Protein AF-A0A8J5VEJ3-F1 (afdb_monomer)

Sequence (87 aa):
MALANSDGQLNAQVDLYRNAFAVIKGMALKSALDLRIADAIDHHGGAITLAQLAADLTLHPSKIPCLRRLMRTLAISGVFTVRGGAQ

Solvent-accessible surface area (backbone atoms only — not comparable to full-atom values): 5196 Å² total; per-residue (Å²): 141,74,68,67,64,58,56,53,52,50,50,54,50,50,51,52,50,50,52,54,48,51,52,52,50,53,52,42,52,50,50,39,58,77,61,41,48,67,60,58,26,50,76,55,75,68,54,71,53,74,68,56,50,34,56,75,66,70,48,59,78,89,45,49,68,57,50,52,51,43,54,50,53,38,29,77,71,66,76,45,83,80,81,78,80,89,123

Organism: Zizania palustris (NCBI:txid103762)

InterPro domains:
  IPR012967 Caffeic acid 3-O-methyltransferase-like, dimerisation domain [PF08100] (20-83)
  IPR016461 O-methyltransferase-like [PS51683] (17-87)

Secondary structure (DSSP, 8-state):
--SHHHHHHHHHHHHHHHHHHHHHHHHHHHHHHHTTHHHHHHHTTS---HHHHHHHTT--GGGHHHHHHHHHHHHHTTSS-------

pLDDT: mean 88.61, std 14.17, range [36.81, 97.5]

Foldseek 3Di:
DPPVVVVVVVVVVVVVVVVVLVVVLVVLVVVCVVLVLQVQCVVVVNDDDLVSSCVSSVHDPVCSVVSVVSVVSCCVVVNHPDDDDPD

Mean predicted aligned error: 6.51 Å

Radius of gyration: 17.59 Å; Cα contacts (8 Å, |Δi|>4): 40; chains: 1; bounding box: 40×21×54 Å

Structure (mmCIF, N/CA/C/O backbone):
data_AF-A0A8J5VEJ3-F1
#
_entry.id   AF-A0A8J5VEJ3-F1
#
loop_
_atom_site.group_PDB
_atom_site.id
_atom_site.type_symbol
_atom_site.label_atom_id
_atom_site.label_alt_id
_atom_site.label_comp_id
_atom_site.label_asym_id
_atom_site.label_entity_id
_atom_site.label_seq_id
_atom_site.pdbx_PDB_ins_code
_atom_site.Cartn_x
_atom_site.Cartn_y
_atom_site.Cartn_z
_atom_site.occupancy
_atom_site.B_iso_or_equiv
_atom_site.auth_seq_id
_atom_site.auth_comp_id
_atom_site.auth_asym_id
_atom_site.auth_atom_id
_atom_site.pdbx_PDB_model_num
ATOM 1 N N . MET A 1 1 ? 21.204 7.505 -39.701 1.00 47.91 1 MET A N 1
ATOM 2 C CA . MET A 1 1 ? 21.419 6.762 -38.438 1.00 47.91 1 MET A CA 1
ATOM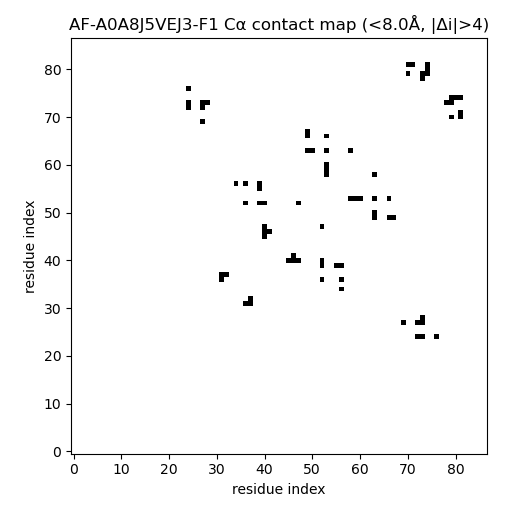 3 C C . MET A 1 1 ? 21.190 7.673 -37.218 1.00 47.91 1 MET A C 1
ATOM 5 O O . MET A 1 1 ? 22.042 7.742 -36.350 1.00 47.91 1 MET A O 1
ATOM 9 N N . ALA A 1 2 ? 20.058 8.394 -37.148 1.00 48.25 2 ALA A N 1
ATOM 10 C CA . ALA A 1 2 ? 19.778 9.364 -36.070 1.00 48.25 2 ALA A CA 1
ATOM 11 C C . ALA A 1 2 ? 18.483 9.077 -35.279 1.00 48.25 2 ALA A C 1
ATOM 13 O O . ALA A 1 2 ? 18.259 9.700 -34.252 1.00 48.25 2 ALA A O 1
ATOM 14 N N . LEU A 1 3 ? 17.660 8.110 -35.709 1.00 53.47 3 LEU A N 1
ATOM 15 C CA . LEU A 1 3 ? 16.428 7.734 -34.997 1.00 53.47 3 LEU A CA 1
ATOM 16 C C . LEU A 1 3 ? 16.672 6.670 -33.907 1.00 53.47 3 LEU A C 1
ATOM 18 O O . LEU A 1 3 ? 16.0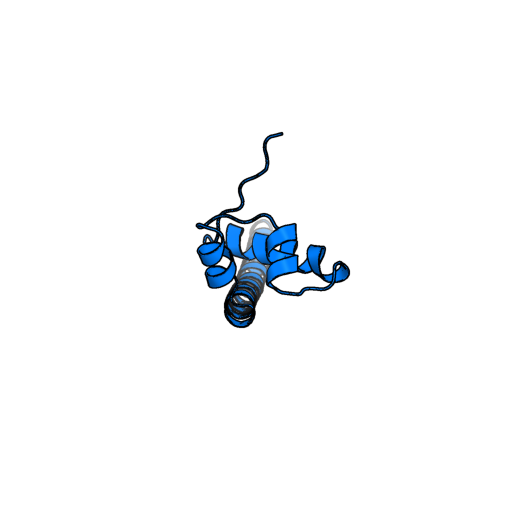09 6.676 -32.883 1.00 53.47 3 LEU A O 1
ATOM 22 N N . ALA A 1 4 ? 17.702 5.828 -34.059 1.00 54.09 4 ALA A N 1
ATOM 23 C CA . ALA A 1 4 ? 17.993 4.737 -33.118 1.00 54.09 4 ALA A CA 1
ATOM 24 C C . ALA A 1 4 ? 18.569 5.194 -31.760 1.00 54.09 4 ALA A C 1
ATOM 26 O O . ALA A 1 4 ? 18.537 4.438 -30.791 1.00 54.09 4 ALA A O 1
ATOM 27 N N . ASN A 1 5 ? 19.107 6.416 -31.671 1.00 57.00 5 ASN A N 1
ATOM 28 C CA . ASN A 1 5 ? 19.732 6.909 -30.441 1.00 57.00 5 ASN A CA 1
ATOM 29 C C . ASN A 1 5 ? 18.694 7.366 -29.399 1.00 57.00 5 ASN A C 1
ATOM 31 O O . ASN A 1 5 ? 18.919 7.205 -28.204 1.00 57.00 5 ASN A O 1
ATOM 35 N N . SER A 1 6 ? 17.544 7.889 -29.835 1.00 62.59 6 SER A N 1
ATOM 36 C CA . SER A 1 6 ? 16.474 8.338 -28.934 1.00 62.59 6 SER A CA 1
ATOM 37 C C . SER A 1 6 ? 15.682 7.164 -28.351 1.00 62.59 6 SER A C 1
ATOM 39 O O . SER A 1 6 ? 15.436 7.140 -27.147 1.00 62.59 6 SER A O 1
ATOM 41 N N . ASP A 1 7 ? 15.365 6.152 -29.166 1.00 68.00 7 ASP A N 1
ATOM 42 C CA . ASP A 1 7 ? 14.603 4.973 -28.729 1.00 68.00 7 ASP A CA 1
ATOM 43 C C . ASP A 1 7 ? 15.409 4.078 -27.774 1.00 68.00 7 ASP A C 1
ATOM 45 O O . ASP A 1 7 ? 14.879 3.570 -26.786 1.00 68.00 7 ASP A O 1
ATOM 49 N N . GLY A 1 8 ? 16.716 3.921 -28.020 1.00 72.12 8 GLY A N 1
ATOM 50 C CA . GLY A 1 8 ? 17.612 3.180 -27.127 1.00 72.12 8 GLY A CA 1
ATOM 51 C C . GLY A 1 8 ? 17.769 3.846 -25.755 1.00 72.12 8 GLY A C 1
ATOM 52 O O . GLY A 1 8 ? 17.720 3.168 -24.729 1.00 72.12 8 GLY A O 1
ATOM 53 N N . GLN A 1 9 ? 17.892 5.178 -25.722 1.00 76.00 9 GLN A N 1
ATOM 54 C CA . GLN A 1 9 ? 17.939 5.945 -24.472 1.00 76.00 9 GLN A CA 1
ATOM 55 C C . GLN A 1 9 ? 16.602 5.896 -23.720 1.00 76.00 9 GLN A C 1
ATOM 57 O O . GLN A 1 9 ? 16.598 5.728 -22.499 1.00 76.00 9 GLN A O 1
ATOM 62 N N . LEU A 1 10 ? 15.473 5.980 -24.434 1.00 83.81 10 LEU A N 1
ATOM 63 C CA . LEU A 1 10 ? 14.139 5.865 -23.843 1.00 83.81 10 LEU A CA 1
ATOM 64 C C . LEU A 1 10 ? 13.913 4.478 -23.226 1.00 83.81 10 LEU A C 1
ATOM 66 O O . LEU A 1 10 ? 13.465 4.382 -22.085 1.00 83.81 10 LEU A O 1
ATOM 70 N N . ASN A 1 11 ? 14.279 3.406 -23.933 1.00 86.56 11 ASN A N 1
ATOM 71 C CA . ASN A 1 11 ? 14.151 2.040 -23.423 1.00 86.56 11 ASN A CA 1
ATOM 72 C C . ASN A 1 11 ? 15.025 1.802 -22.186 1.00 86.56 11 ASN A C 1
ATOM 74 O O . ASN A 1 11 ? 14.541 1.260 -21.194 1.00 86.56 11 ASN A O 1
ATOM 78 N N . ALA A 1 12 ? 16.273 2.283 -22.190 1.00 90.94 12 ALA A N 1
ATOM 79 C CA . ALA A 1 12 ? 17.151 2.182 -21.026 1.00 90.94 12 ALA A CA 1
ATOM 80 C C . ALA A 1 12 ? 16.576 2.911 -19.797 1.00 90.94 12 ALA A C 1
ATOM 82 O O . ALA A 1 12 ? 16.644 2.396 -18.679 1.00 90.94 12 ALA A O 1
ATOM 83 N N . GLN A 1 13 ? 15.966 4.086 -19.989 1.00 91.81 13 GLN A N 1
ATOM 84 C CA . GLN A 1 13 ? 15.279 4.796 -18.908 1.00 91.81 13 GLN A CA 1
ATOM 85 C C . GLN A 1 13 ? 14.063 4.019 -18.403 1.00 91.81 13 GLN A C 1
ATOM 87 O O . GLN A 1 13 ? 13.886 3.876 -17.194 1.00 91.81 13 GLN A O 1
ATOM 92 N N . VAL A 1 14 ? 13.240 3.490 -19.309 1.00 94.12 14 VAL A N 1
ATOM 93 C CA . VAL A 1 14 ? 12.077 2.671 -18.947 1.00 94.12 14 VAL A CA 1
ATOM 94 C C . VAL A 1 14 ? 12.500 1.458 -18.121 1.00 94.12 14 VAL A C 1
ATOM 96 O O . VAL A 1 14 ? 11.880 1.186 -17.093 1.00 94.12 14 VAL A O 1
ATOM 99 N N . ASP A 1 15 ? 13.563 0.758 -18.511 1.00 93.31 15 ASP A N 1
ATOM 100 C CA . ASP A 1 15 ? 14.055 -0.409 -17.777 1.00 93.31 15 ASP A CA 1
ATOM 101 C C . ASP A 1 15 ? 14.633 -0.035 -16.408 1.00 93.31 15 ASP A C 1
ATOM 103 O O . ASP A 1 15 ? 14.350 -0.712 -15.413 1.00 93.31 15 ASP A O 1
ATOM 107 N N . LEU A 1 16 ? 15.343 1.094 -16.311 1.00 93.94 16 LEU A N 1
ATOM 108 C CA . LEU A 1 16 ? 15.795 1.636 -15.030 1.00 93.94 16 LEU A CA 1
ATOM 109 C C . LEU A 1 16 ? 14.610 1.936 -14.099 1.00 93.94 16 LEU A C 1
ATOM 111 O O . LEU A 1 16 ? 14.610 1.515 -12.939 1.00 93.94 16 LEU A O 1
ATOM 115 N N . TYR A 1 17 ? 13.576 2.615 -14.606 1.00 92.44 17 TYR A N 1
ATOM 116 C CA . TYR A 1 17 ? 12.367 2.897 -13.835 1.00 92.44 17 TYR A CA 1
ATOM 117 C C . TYR A 1 17 ? 11.649 1.614 -13.431 1.00 92.44 17 TYR A C 1
ATOM 119 O O . TYR A 1 17 ? 11.280 1.479 -12.268 1.00 92.44 17 TYR A O 1
ATOM 127 N N . ARG A 1 18 ? 11.477 0.648 -14.339 1.00 92.88 18 ARG A N 1
ATOM 128 C CA . ARG A 1 18 ? 10.854 -0.648 -14.027 1.00 92.88 18 ARG A CA 1
ATOM 129 C C . ARG A 1 18 ? 11.568 -1.354 -12.882 1.00 92.88 18 ARG A C 1
ATOM 131 O O . ARG A 1 18 ? 10.895 -1.816 -11.961 1.00 92.88 18 ARG A O 1
ATOM 138 N N . ASN A 1 19 ? 12.898 -1.400 -12.913 1.00 93.44 19 ASN A N 1
ATOM 139 C CA . ASN A 1 19 ? 13.688 -2.022 -11.855 1.00 93.44 19 ASN A CA 1
ATOM 140 C C . ASN A 1 19 ? 13.528 -1.274 -10.518 1.00 93.44 19 ASN A C 1
ATOM 142 O O . ASN A 1 19 ? 13.193 -1.877 -9.498 1.00 93.44 19 ASN A O 1
ATOM 146 N N . ALA A 1 20 ? 13.646 0.058 -10.524 1.00 93.06 20 ALA A N 1
ATOM 147 C CA . ALA A 1 20 ? 13.421 0.872 -9.329 1.00 93.06 20 ALA A CA 1
ATOM 148 C C . ALA A 1 20 ? 12.002 0.681 -8.755 1.00 93.06 20 ALA A C 1
ATOM 150 O O . ALA A 1 20 ? 11.823 0.503 -7.548 1.00 93.06 20 ALA A O 1
ATOM 151 N N . PHE A 1 21 ? 10.983 0.649 -9.617 1.00 91.06 21 PHE A N 1
ATOM 152 C CA . PHE A 1 21 ? 9.603 0.390 -9.218 1.00 91.06 21 PHE A CA 1
ATOM 153 C C . PHE A 1 21 ? 9.401 -1.033 -8.697 1.00 91.06 21 PHE A C 1
ATOM 155 O O . PHE A 1 21 ? 8.593 -1.219 -7.790 1.00 91.06 21 PHE A O 1
ATOM 162 N N . ALA A 1 22 ? 10.118 -2.037 -9.205 1.00 93.81 22 ALA A N 1
ATOM 163 C CA . ALA A 1 22 ? 10.072 -3.390 -8.655 1.00 93.81 22 ALA A CA 1
ATOM 164 C C . ALA A 1 22 ? 10.542 -3.411 -7.191 1.00 93.81 22 ALA A C 1
ATOM 166 O O . ALA A 1 22 ? 9.842 -3.960 -6.337 1.00 93.81 22 ALA A O 1
ATOM 167 N N . VAL A 1 23 ? 11.646 -2.721 -6.879 1.00 94.69 23 VAL A N 1
ATOM 168 C CA . VAL A 1 23 ? 12.142 -2.569 -5.500 1.00 94.69 23 VAL A CA 1
ATOM 169 C C . VAL A 1 23 ? 11.129 -1.828 -4.624 1.00 94.69 23 VAL A C 1
ATOM 171 O O . VAL A 1 23 ? 10.800 -2.294 -3.535 1.00 94.69 23 VAL A O 1
ATOM 174 N N . ILE A 1 24 ? 10.572 -0.710 -5.106 1.00 94.50 24 ILE A N 1
ATOM 175 C CA . ILE A 1 24 ? 9.552 0.060 -4.372 1.00 94.50 24 ILE A CA 1
ATOM 176 C C . ILE A 1 24 ? 8.321 -0.800 -4.061 1.00 94.50 24 ILE A C 1
ATOM 178 O O . ILE A 1 24 ? 7.819 -0.752 -2.938 1.00 94.50 24 ILE A O 1
ATOM 182 N N . LYS A 1 25 ? 7.841 -1.601 -5.021 1.00 94.50 25 LYS A N 1
ATOM 183 C CA . LYS A 1 25 ? 6.704 -2.512 -4.816 1.00 94.50 25 LYS A CA 1
ATOM 184 C C . LYS A 1 25 ? 7.011 -3.574 -3.762 1.00 94.50 25 LYS A C 1
ATOM 186 O O . LYS A 1 25 ? 6.186 -3.793 -2.880 1.00 94.50 25 LYS A O 1
ATOM 191 N N . GLY A 1 26 ? 8.196 -4.184 -3.816 1.00 96.31 26 GLY A N 1
ATOM 192 C CA . GLY A 1 26 ? 8.633 -5.158 -2.812 1.00 96.31 26 GLY A CA 1
ATOM 193 C C . GLY A 1 26 ? 8.704 -4.552 -1.409 1.00 96.31 26 GLY A C 1
ATOM 194 O O . GLY A 1 26 ? 8.157 -5.112 -0.461 1.00 96.31 26 GLY A O 1
ATOM 195 N N . MET A 1 27 ? 9.293 -3.362 -1.283 1.00 97.50 27 MET A N 1
ATOM 196 C CA . MET A 1 27 ? 9.369 -2.648 -0.005 1.00 97.50 27 MET A CA 1
ATOM 197 C C . MET A 1 27 ? 7.993 -2.225 0.511 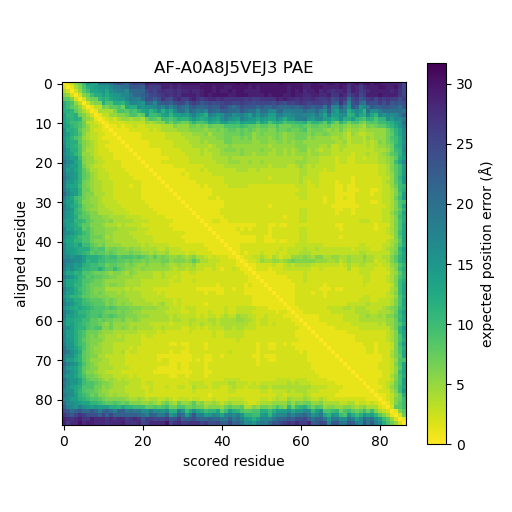1.00 97.50 27 MET A C 1
ATOM 199 O O . MET A 1 27 ? 7.733 -2.344 1.704 1.00 97.50 27 MET A O 1
ATOM 203 N N . ALA A 1 28 ? 7.092 -1.787 -0.371 1.00 97.00 28 ALA A N 1
ATOM 204 C CA . ALA A 1 28 ? 5.716 -1.476 -0.004 1.00 97.00 28 ALA A CA 1
ATOM 205 C C . ALA A 1 28 ? 4.981 -2.714 0.527 1.00 97.00 28 ALA A C 1
ATOM 207 O O . ALA A 1 28 ? 4.321 -2.634 1.561 1.00 97.00 28 ALA A O 1
ATOM 208 N N . LEU A 1 29 ? 5.126 -3.861 -0.145 1.00 96.69 29 LEU A N 1
ATOM 209 C CA . LEU A 1 29 ? 4.521 -5.116 0.296 1.00 96.69 29 LEU A CA 1
ATOM 210 C C . LEU A 1 29 ? 5.076 -5.553 1.655 1.00 96.69 29 LEU A C 1
ATOM 212 O O . LEU A 1 29 ? 4.304 -5.875 2.554 1.00 96.69 29 LEU A O 1
ATOM 216 N N . LYS A 1 30 ? 6.399 -5.480 1.839 1.00 97.50 30 LYS A N 1
ATOM 217 C CA . LYS A 1 30 ? 7.035 -5.749 3.132 1.00 97.50 30 LYS A CA 1
ATOM 218 C C . LYS A 1 30 ? 6.487 -4.832 4.225 1.00 97.50 30 LYS A C 1
ATOM 220 O O . LYS A 1 30 ? 6.097 -5.317 5.276 1.00 97.50 30 LYS A O 1
ATOM 225 N N . SER A 1 31 ? 6.394 -3.525 3.975 1.00 96.62 31 SER A N 1
ATOM 226 C CA . SER A 1 31 ? 5.816 -2.588 4.946 1.00 96.62 31 SER A CA 1
ATOM 227 C C . SER A 1 31 ? 4.351 -2.893 5.263 1.00 96.62 31 SER A C 1
ATOM 229 O O . SER A 1 31 ? 3.946 -2.729 6.407 1.00 96.62 31 SER A O 1
ATOM 231 N N . ALA A 1 32 ? 3.558 -3.346 4.288 1.00 97.12 32 ALA A N 1
ATOM 232 C CA . ALA A 1 32 ? 2.173 -3.744 4.530 1.00 97.12 32 ALA A CA 1
ATOM 233 C C . ALA A 1 32 ? 2.059 -4.970 5.445 1.00 97.12 32 ALA A C 1
ATOM 235 O O . ALA A 1 32 ? 1.154 -5.016 6.277 1.00 97.12 32 ALA A O 1
ATOM 236 N N . LEU A 1 33 ? 2.983 -5.927 5.308 1.00 96.81 33 LEU A N 1
ATOM 237 C CA . LEU A 1 33 ? 3.093 -7.090 6.189 1.00 96.81 33 LEU A CA 1
ATOM 238 C C . LEU A 1 33 ? 3.565 -6.687 7.589 1.00 96.81 33 LEU A C 1
ATOM 240 O O . LEU A 1 33 ? 2.910 -7.029 8.567 1.00 96.81 33 LEU A O 1
ATOM 244 N N . ASP A 1 34 ? 4.647 -5.908 7.678 1.00 97.00 34 ASP A N 1
ATOM 245 C CA . ASP A 1 34 ? 5.222 -5.451 8.951 1.00 97.00 34 ASP A CA 1
ATOM 246 C C . ASP A 1 34 ? 4.202 -4.641 9.775 1.00 97.00 34 ASP A C 1
ATOM 248 O O . ASP A 1 34 ? 4.152 -4.753 10.997 1.00 97.00 34 ASP A O 1
ATOM 252 N N . LEU A 1 35 ? 3.365 -3.841 9.105 1.00 95.88 35 LEU A N 1
ATOM 253 C CA . LEU A 1 35 ? 2.294 -3.058 9.726 1.00 95.88 35 LEU A CA 1
ATOM 254 C C . LEU A 1 35 ? 0.981 -3.837 9.882 1.00 95.88 35 LEU A C 1
ATOM 256 O O . LEU A 1 35 ? 0.033 -3.285 10.422 1.00 95.88 35 LEU A O 1
ATOM 260 N N . ARG A 1 36 ? 0.883 -5.082 9.403 1.00 96.62 36 ARG A N 1
ATOM 261 C CA . ARG A 1 36 ? -0.351 -5.891 9.447 1.00 96.62 36 ARG A CA 1
ATOM 262 C C . ARG A 1 36 ? -1.575 -5.177 8.851 1.00 96.62 36 ARG A C 1
ATOM 264 O O . ARG A 1 36 ? -2.686 -5.266 9.364 1.00 96.62 36 ARG A O 1
ATOM 271 N N . ILE A 1 37 ? -1.377 -4.478 7.729 1.00 96.62 37 ILE A N 1
ATOM 272 C CA . ILE A 1 37 ? -2.422 -3.661 7.085 1.00 96.62 37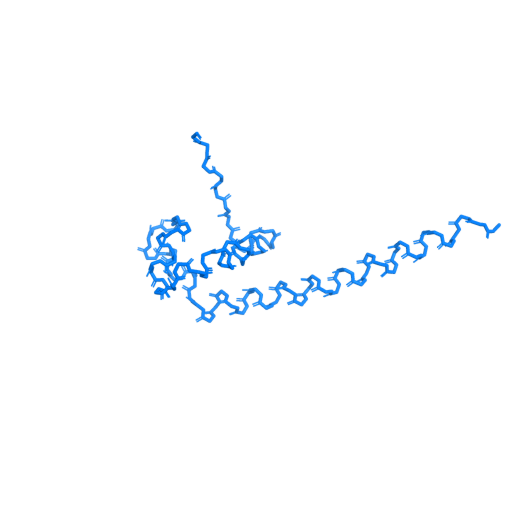 ILE A CA 1
ATOM 273 C C . ILE A 1 37 ? -3.637 -4.505 6.678 1.00 96.62 37 ILE A C 1
ATOM 275 O O . ILE A 1 37 ? -4.768 -4.048 6.811 1.00 96.62 37 ILE A O 1
ATOM 279 N N . ALA A 1 38 ? -3.414 -5.722 6.173 1.00 95.44 38 ALA A N 1
ATOM 280 C CA . ALA A 1 38 ? -4.503 -6.611 5.769 1.00 95.44 38 ALA A CA 1
ATOM 281 C C . ALA A 1 38 ? -5.390 -6.999 6.962 1.00 95.44 38 ALA A C 1
ATOM 283 O O . ALA A 1 38 ? -6.609 -6.913 6.856 1.00 95.44 38 ALA A O 1
ATOM 284 N N . ASP A 1 39 ? -4.778 -7.332 8.100 1.00 96.19 39 ASP A N 1
ATOM 285 C CA . ASP A 1 39 ? -5.493 -7.703 9.324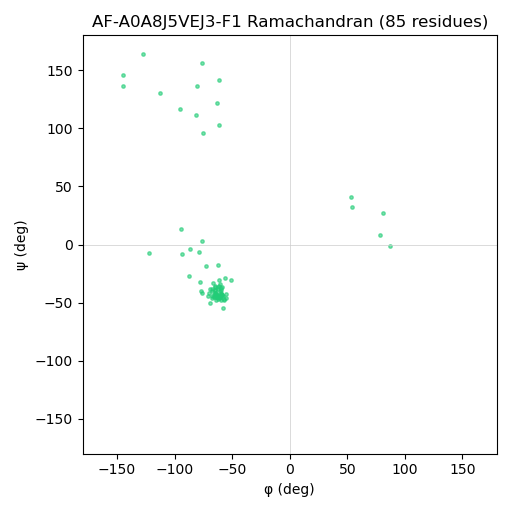 1.00 96.19 39 ASP A CA 1
ATOM 286 C C . ASP A 1 39 ? -6.327 -6.528 9.859 1.00 96.19 39 ASP A C 1
ATOM 288 O O . ASP A 1 39 ? -7.482 -6.709 10.231 1.00 96.19 39 ASP A O 1
ATOM 292 N N . ALA A 1 40 ? -5.772 -5.310 9.838 1.00 96.25 40 ALA A N 1
ATOM 293 C CA . ALA A 1 40 ? -6.489 -4.089 10.218 1.00 96.25 40 ALA A CA 1
ATOM 294 C C . ALA A 1 40 ? -7.729 -3.846 9.334 1.00 96.25 40 ALA A C 1
ATOM 296 O O . ALA A 1 40 ? -8.809 -3.507 9.824 1.00 96.25 40 ALA A O 1
ATOM 297 N N . ILE A 1 41 ? -7.595 -4.058 8.018 1.00 95.56 41 ILE A N 1
ATOM 298 C CA . ILE A 1 41 ? -8.707 -3.941 7.063 1.00 95.56 41 ILE A CA 1
ATOM 299 C C . ILE A 1 41 ? -9.770 -5.019 7.321 1.00 95.56 41 ILE A C 1
ATOM 301 O O . ILE A 1 41 ? -10.960 -4.704 7.318 1.00 95.56 41 ILE A O 1
ATOM 305 N N . ASP A 1 42 ? -9.359 -6.270 7.540 1.00 94.88 42 ASP A N 1
ATOM 306 C CA . ASP A 1 42 ? -10.266 -7.397 7.789 1.00 94.88 42 ASP A CA 1
ATOM 307 C C . ASP A 1 42 ? -11.053 -7.215 9.094 1.00 94.88 42 ASP A C 1
ATOM 309 O O . ASP A 1 42 ? -12.278 -7.348 9.105 1.00 94.88 42 ASP A O 1
ATOM 313 N N . HIS A 1 43 ? -10.384 -6.754 10.155 1.00 95.31 43 HIS A N 1
ATOM 314 C CA . HIS A 1 43 ? -11.015 -6.414 11.433 1.00 95.31 43 HIS A CA 1
ATOM 315 C C . HIS A 1 43 ? -12.141 -5.371 11.292 1.00 95.31 43 HIS A C 1
ATOM 317 O O . HIS A 1 43 ? -13.103 -5.384 12.057 1.00 95.31 43 HIS A O 1
ATOM 323 N N . HIS A 1 44 ? -12.055 -4.501 10.282 1.00 93.75 44 HIS A N 1
ATOM 324 C CA . HIS A 1 44 ? -13.048 -3.467 9.975 1.00 93.75 44 HIS A CA 1
ATOM 325 C C . HIS A 1 44 ? -14.083 -3.898 8.916 1.00 93.75 44 HIS A C 1
ATOM 327 O O . HIS A 1 44 ? -14.814 -3.061 8.384 1.00 93.75 44 HIS A O 1
ATOM 333 N N . GLY A 1 45 ? -14.172 -5.191 8.591 1.00 92.06 45 GLY A N 1
ATOM 334 C CA . GLY A 1 45 ? -15.137 -5.717 7.620 1.00 92.06 45 GLY A CA 1
ATOM 335 C C . GLY A 1 45 ? -14.703 -5.555 6.160 1.00 92.06 45 GLY A C 1
ATOM 336 O O . GLY A 1 45 ? -15.545 -5.455 5.267 1.00 92.06 45 GLY A O 1
ATOM 337 N N . GLY A 1 46 ? -13.394 -5.499 5.900 1.00 91.19 46 GLY A N 1
ATOM 338 C CA . GLY A 1 46 ? -12.826 -5.522 4.548 1.00 91.19 46 GLY A CA 1
ATOM 339 C C . GLY A 1 46 ? -12.701 -4.155 3.867 1.00 91.19 46 GLY A C 1
ATOM 340 O O . GLY A 1 46 ? -12.203 -4.068 2.742 1.00 91.19 46 GLY A O 1
ATOM 341 N N . ALA A 1 47 ? -13.121 -3.071 4.521 1.00 92.50 47 ALA A N 1
ATOM 342 C CA . ALA A 1 47 ? -12.942 -1.711 4.028 1.00 92.50 47 ALA A CA 1
ATOM 343 C C . ALA A 1 47 ? -12.693 -0.740 5.184 1.00 92.50 47 ALA A C 1
ATOM 345 O O . ALA A 1 47 ? -13.386 -0.764 6.194 1.00 92.50 47 ALA A O 1
ATOM 346 N N . ILE A 1 48 ? -11.725 0.158 5.010 1.00 94.81 48 ILE A N 1
ATOM 347 C CA . ILE A 1 48 ? -11.335 1.121 6.041 1.00 94.81 48 ILE A CA 1
ATOM 348 C C . ILE A 1 48 ? -10.929 2.448 5.399 1.00 94.81 48 ILE A C 1
ATOM 350 O O . ILE A 1 48 ? -10.361 2.480 4.301 1.00 94.81 48 ILE A O 1
ATOM 354 N N . THR A 1 49 ? -11.207 3.565 6.070 1.00 93.44 49 THR A N 1
ATOM 355 C CA . THR A 1 49 ? -10.678 4.864 5.634 1.00 93.44 49 THR A CA 1
ATOM 356 C C . THR A 1 49 ? -9.200 4.994 5.997 1.0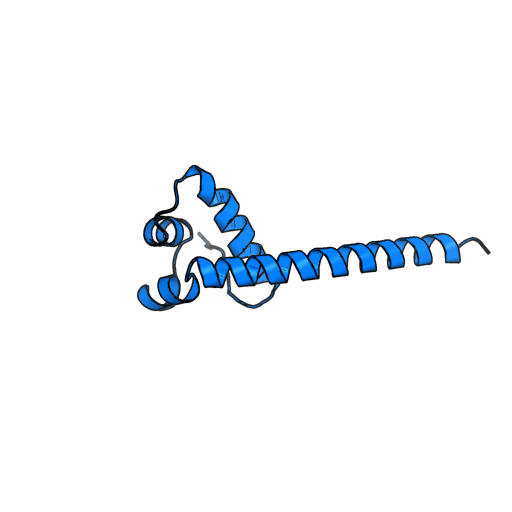0 93.44 49 THR A C 1
ATOM 358 O O . THR A 1 49 ? -8.714 4.385 6.947 1.00 93.44 49 THR A O 1
ATOM 361 N N . LEU A 1 50 ? -8.463 5.847 5.280 1.00 93.25 50 LEU A N 1
ATOM 362 C CA . LEU A 1 50 ? -7.041 6.063 5.566 1.00 93.25 50 LEU A CA 1
ATOM 363 C C . LEU A 1 50 ? -6.797 6.606 6.987 1.00 93.25 50 LEU A C 1
ATOM 365 O O . LEU A 1 50 ? -5.781 6.289 7.597 1.00 93.25 50 LEU A O 1
ATOM 369 N N . ALA A 1 51 ? -7.711 7.434 7.499 1.00 92.06 51 ALA A N 1
ATOM 370 C CA . ALA A 1 51 ? -7.616 7.993 8.845 1.00 92.06 51 ALA A CA 1
ATOM 371 C C . ALA A 1 51 ? -7.862 6.927 9.921 1.00 92.06 51 ALA A C 1
ATOM 373 O O . ALA A 1 51 ? -7.092 6.849 10.873 1.00 92.06 51 ALA A O 1
ATOM 374 N N . GLN A 1 52 ? -8.879 6.077 9.737 1.00 94.12 52 GLN A N 1
ATOM 375 C CA . GLN A 1 52 ? -9.133 4.939 10.628 1.00 94.12 52 GLN A CA 1
ATOM 376 C C . GLN A 1 52 ? -7.967 3.952 10.607 1.00 94.12 52 GLN A C 1
ATOM 378 O O . GLN A 1 52 ? -7.488 3.574 11.666 1.00 94.12 52 GLN A O 1
ATOM 383 N N . LEU A 1 53 ? -7.435 3.629 9.424 1.00 95.38 53 LEU A N 1
ATOM 384 C CA . LEU A 1 53 ? -6.255 2.775 9.306 1.00 95.38 53 LEU A CA 1
ATOM 385 C C . LEU A 1 53 ? -5.049 3.379 10.032 1.00 95.38 53 LEU A C 1
ATOM 387 O O . LEU A 1 53 ? -4.331 2.671 10.721 1.00 95.38 53 LEU A O 1
ATOM 391 N N . ALA A 1 54 ? -4.819 4.689 9.915 1.00 95.31 54 ALA A N 1
ATOM 392 C CA . ALA A 1 54 ? -3.735 5.337 10.648 1.00 95.31 54 ALA A CA 1
ATOM 393 C C . ALA A 1 54 ? -3.923 5.249 12.172 1.00 95.31 54 ALA A C 1
ATOM 395 O O . ALA A 1 54 ? -2.940 5.049 12.881 1.00 95.31 54 ALA A O 1
ATOM 396 N N . ALA A 1 55 ? -5.159 5.385 12.661 1.00 94.44 55 ALA A N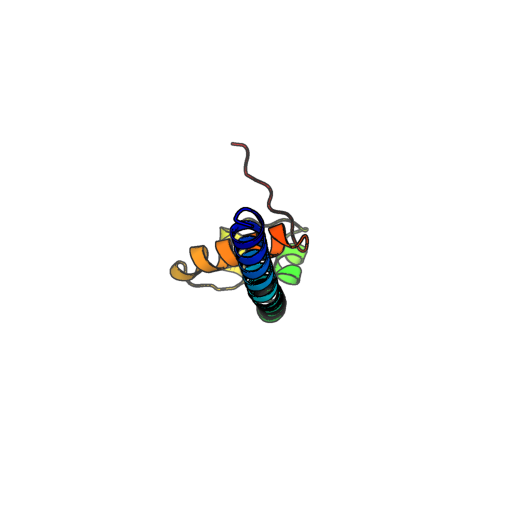 1
ATOM 397 C CA . ALA A 1 55 ? -5.478 5.258 14.080 1.00 94.44 55 ALA A CA 1
ATOM 398 C C . ALA A 1 55 ? -5.294 3.818 14.587 1.00 94.44 55 ALA A C 1
ATOM 400 O O . ALA A 1 55 ? -4.671 3.628 15.627 1.00 94.44 55 ALA A O 1
ATOM 401 N N . ASP A 1 56 ? -5.760 2.824 13.827 1.00 95.19 56 ASP A N 1
ATOM 402 C CA . ASP A 1 56 ? -5.649 1.398 14.161 1.00 95.19 56 ASP A CA 1
ATOM 403 C C . ASP A 1 56 ? -4.183 0.934 14.180 1.00 95.19 56 ASP A C 1
ATOM 405 O O . ASP A 1 56 ? -3.722 0.258 15.095 1.00 95.19 56 ASP A O 1
ATOM 409 N N . LEU A 1 57 ? -3.388 1.432 13.230 1.00 94.81 57 LEU A N 1
ATOM 410 C CA . LEU A 1 57 ? -1.940 1.222 13.188 1.00 94.81 57 LEU A CA 1
ATOM 411 C C . LEU A 1 57 ? -1.165 2.077 14.205 1.00 94.81 57 LEU A C 1
ATOM 413 O O . LEU A 1 57 ? 0.067 2.045 14.216 1.00 94.81 57 LEU A O 1
ATOM 417 N N . THR A 1 58 ? -1.845 2.864 15.046 1.00 95.38 58 THR A N 1
ATOM 418 C CA . THR A 1 58 ? -1.251 3.768 16.051 1.00 95.38 58 THR A CA 1
ATOM 419 C C . THR A 1 58 ? -0.226 4.755 15.473 1.00 95.38 58 THR A C 1
ATOM 421 O O . THR A 1 58 ? 0.749 5.149 16.115 1.00 95.38 58 THR A O 1
ATOM 424 N N . LEU A 1 59 ? -0.427 5.175 14.222 1.00 94.19 59 LEU A N 1
ATOM 425 C CA . LEU A 1 5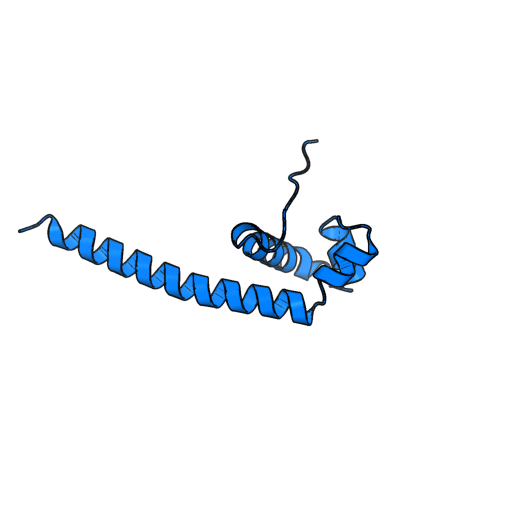9 ? 0.494 6.061 13.521 1.00 94.19 59 LEU A CA 1
ATOM 426 C C . LEU A 1 59 ? 0.275 7.518 13.921 1.00 94.19 59 LEU A C 1
ATOM 428 O O . LEU A 1 59 ? -0.839 8.038 13.916 1.00 94.19 59 LEU A O 1
ATOM 432 N N . HIS A 1 6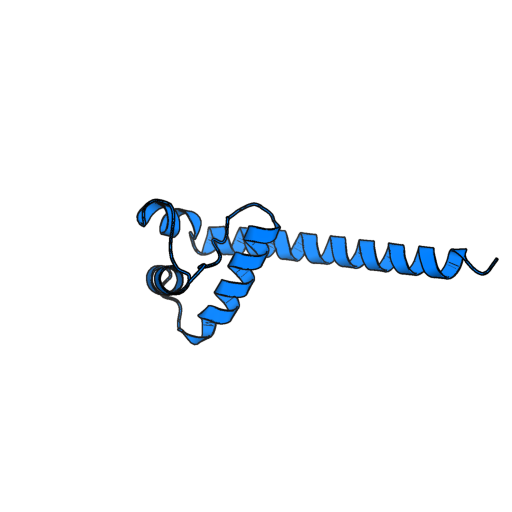0 ? 1.380 8.225 14.153 1.00 94.06 60 HIS A N 1
ATOM 433 C CA . HIS A 1 60 ? 1.334 9.666 14.369 1.00 94.06 60 HIS A CA 1
ATOM 434 C C . HIS A 1 60 ? 0.776 10.387 13.120 1.00 94.06 60 HIS A C 1
ATOM 436 O O . HIS A 1 60 ? 1.162 10.033 11.998 1.00 94.06 60 HIS A O 1
ATOM 442 N N . PRO A 1 61 ? -0.045 11.449 13.263 1.00 89.94 61 PRO A N 1
ATOM 443 C CA . PRO A 1 61 ? -0.652 12.168 12.135 1.00 89.94 61 PRO A CA 1
ATOM 444 C C . PRO A 1 61 ? 0.327 12.621 11.039 1.00 89.94 61 PRO A C 1
ATOM 446 O O . PRO A 1 61 ? -0.011 12.629 9.855 1.00 89.94 61 PRO A O 1
ATOM 449 N N . SER A 1 62 ? 1.579 12.921 11.401 1.00 93.88 62 SER A N 1
ATOM 450 C CA . SER A 1 62 ? 2.643 13.272 10.443 1.00 93.88 62 SER A CA 1
ATOM 451 C C . SER A 1 62 ? 3.000 12.152 9.453 1.00 93.88 62 SER A C 1
ATOM 453 O O . SER A 1 62 ? 3.601 12.421 8.414 1.00 93.88 62 SER A O 1
ATOM 455 N N . LYS A 1 63 ? 2.629 10.897 9.738 1.00 92.69 63 LYS A N 1
ATOM 456 C CA . LYS A 1 63 ? 2.868 9.731 8.876 1.00 92.69 63 LYS A CA 1
ATOM 457 C C . LYS A 1 63 ? 1.696 9.414 7.949 1.00 92.69 63 LYS A C 1
ATOM 459 O O . LYS A 1 63 ? 1.873 8.614 7.032 1.00 92.69 63 LYS A O 1
ATOM 464 N N . ILE A 1 64 ? 0.542 10.071 8.096 1.00 93.94 64 ILE A N 1
ATOM 465 C CA . ILE A 1 64 ? -0.623 9.868 7.216 1.00 93.94 64 ILE A CA 1
ATOM 466 C C . ILE A 1 64 ? -0.278 10.092 5.729 1.00 93.94 64 ILE A C 1
ATOM 468 O O . ILE A 1 64 ? -0.683 9.272 4.902 1.00 93.94 64 ILE A O 1
ATOM 472 N N . PRO A 1 65 ? 0.503 11.120 5.330 1.00 95.31 65 PRO A N 1
ATOM 473 C CA . PRO A 1 65 ? 0.917 11.271 3.934 1.00 95.31 65 PRO A CA 1
ATOM 474 C C . PRO A 1 65 ? 1.784 10.105 3.436 1.00 95.31 65 PRO A C 1
ATOM 476 O O . PRO A 1 65 ? 1.653 9.688 2.284 1.00 95.31 65 PRO A O 1
ATOM 479 N N . CYS A 1 66 ? 2.647 9.553 4.296 1.00 95.00 66 CYS A N 1
ATOM 480 C CA . CYS A 1 66 ? 3.463 8.380 3.978 1.00 95.00 66 CYS A CA 1
ATOM 481 C C . CYS A 1 66 ? 2.590 7.133 3.809 1.00 95.00 66 CYS A C 1
ATOM 483 O O . CYS A 1 66 ? 2.726 6.442 2.801 1.00 95.00 66 CYS A O 1
ATOM 485 N N . LEU A 1 67 ? 1.648 6.898 4.729 1.00 96.00 67 LEU A N 1
ATOM 486 C CA . LEU A 1 67 ? 0.682 5.803 4.632 1.00 96.00 67 LEU A CA 1
ATOM 487 C C . LEU A 1 67 ? -0.162 5.923 3.355 1.00 96.00 67 LEU A C 1
ATOM 489 O O . LEU A 1 67 ? -0.348 4.940 2.647 1.00 96.00 67 LEU A O 1
ATOM 493 N N . ARG A 1 68 ? -0.600 7.134 2.985 1.00 95.69 68 ARG A N 1
ATOM 494 C CA . ARG A 1 68 ? -1.323 7.375 1.724 1.00 95.69 68 ARG A CA 1
ATOM 495 C C . ARG A 1 68 ? -0.519 6.922 0.509 1.00 95.69 68 ARG A C 1
ATOM 497 O O . ARG A 1 68 ? -1.060 6.273 -0.383 1.00 95.69 68 ARG A O 1
ATOM 504 N N . ARG A 1 69 ? 0.765 7.290 0.457 1.00 95.88 69 ARG A N 1
ATOM 505 C CA . ARG A 1 69 ? 1.668 6.911 -0.641 1.00 95.88 69 ARG A CA 1
ATOM 506 C C . ARG A 1 69 ? 1.878 5.402 -0.673 1.00 95.88 69 ARG A C 1
ATOM 508 O O . ARG A 1 69 ? 1.805 4.825 -1.750 1.00 95.88 69 ARG A O 1
ATOM 515 N N . LEU A 1 70 ? 2.067 4.780 0.490 1.00 96.38 70 LEU A N 1
ATOM 516 C CA . LEU A 1 70 ? 2.179 3.330 0.629 1.00 96.38 70 LEU A CA 1
ATOM 517 C C . LEU A 1 70 ? 0.933 2.618 0.083 1.00 96.38 70 LEU A C 1
ATOM 519 O O . LEU A 1 70 ? 1.049 1.800 -0.826 1.00 96.38 70 LEU A O 1
ATOM 523 N N . MET A 1 71 ? -0.256 2.993 0.563 1.00 96.75 71 MET A N 1
ATOM 524 C CA . MET A 1 71 ? -1.526 2.413 0.113 1.00 96.75 71 MET A CA 1
ATOM 525 C C . MET A 1 71 ? -1.749 2.613 -1.387 1.00 96.75 71 MET A C 1
ATOM 527 O O . MET A 1 71 ? -2.214 1.702 -2.067 1.00 96.75 71 MET A O 1
ATOM 531 N N . ARG A 1 72 ? -1.356 3.768 -1.938 1.00 95.25 72 ARG A N 1
ATOM 532 C CA . ARG A 1 72 ? -1.425 4.015 -3.384 1.00 95.25 72 ARG A CA 1
ATOM 533 C C . ARG A 1 72 ? -0.485 3.104 -4.173 1.00 95.25 72 ARG A C 1
ATOM 535 O O . ARG A 1 72 ? -0.903 2.570 -5.194 1.00 95.25 72 ARG A O 1
ATOM 542 N N . THR A 1 73 ? 0.751 2.901 -3.717 1.00 95.75 73 THR A N 1
ATOM 543 C CA . THR A 1 73 ? 1.693 1.965 -4.353 1.00 95.75 73 THR A CA 1
ATOM 544 C C . THR A 1 73 ? 1.141 0.543 -4.354 1.00 95.75 73 THR A C 1
ATOM 546 O O . THR A 1 73 ? 1.181 -0.135 -5.381 1.00 95.75 73 THR A O 1
ATOM 549 N N . LEU A 1 74 ? 0.584 0.100 -3.227 1.00 96.25 74 LEU A N 1
ATOM 550 C CA . LEU A 1 74 ? -0.022 -1.226 -3.108 1.00 96.25 74 LEU A CA 1
ATOM 551 C C . LEU A 1 74 ? -1.256 -1.372 -4.005 1.00 96.25 74 LEU A C 1
ATOM 553 O O . LEU A 1 74 ? -1.451 -2.427 -4.602 1.00 96.25 74 LEU A O 1
ATOM 557 N N . ALA A 1 75 ? -2.038 -0.303 -4.168 1.00 95.50 75 ALA A N 1
ATOM 558 C CA . ALA A 1 75 ? -3.192 -0.306 -5.056 1.00 95.50 75 ALA A CA 1
ATOM 559 C C . ALA A 1 75 ? -2.819 -0.343 -6.539 1.00 95.50 75 ALA A C 1
ATOM 561 O O . ALA A 1 75 ? -3.382 -1.123 -7.298 1.00 95.50 75 ALA A O 1
ATOM 562 N N . ILE A 1 76 ? -1.806 0.427 -6.948 1.00 93.69 76 ILE A N 1
ATOM 563 C CA . ILE A 1 76 ? -1.244 0.354 -8.307 1.00 93.69 76 ILE A CA 1
ATOM 564 C C . ILE A 1 76 ? -0.668 -1.043 -8.585 1.00 93.69 76 ILE A C 1
ATOM 566 O O . ILE A 1 76 ? -0.684 -1.509 -9.720 1.00 93.69 76 ILE A O 1
ATOM 570 N N . SER A 1 77 ? -0.181 -1.725 -7.547 1.00 91.81 77 SER A N 1
ATOM 571 C CA . SER A 1 77 ? 0.321 -3.100 -7.643 1.00 91.81 77 SER A CA 1
ATOM 572 C C . SER A 1 77 ? -0.790 -4.156 -7.662 1.00 91.81 77 SER A C 1
ATOM 574 O O . SER A 1 77 ? -0.480 -5.331 -7.829 1.00 91.81 77 SER A O 1
ATOM 576 N N . GLY A 1 78 ? -2.055 -3.765 -7.468 1.00 93.12 78 GLY A N 1
ATOM 577 C CA . GLY A 1 78 ? -3.207 -4.669 -7.421 1.00 93.12 78 GLY A CA 1
ATOM 578 C C . GLY A 1 78 ? -3.381 -5.433 -6.104 1.00 93.12 78 GLY A C 1
ATOM 579 O O . GLY A 1 78 ? -4.225 -6.318 -6.035 1.00 93.12 78 GLY A O 1
ATOM 580 N N . VAL A 1 79 ? -2.609 -5.110 -5.059 1.00 94.94 79 VAL A N 1
ATOM 581 C CA . VAL A 1 79 ? -2.679 -5.794 -3.751 1.00 94.94 79 VAL A CA 1
ATOM 582 C C . VAL A 1 79 ? -3.895 -5.333 -2.947 1.00 94.94 79 VAL A C 1
ATOM 584 O O . VAL A 1 79 ? -4.561 -6.135 -2.305 1.00 94.94 79 VAL A O 1
ATOM 587 N N . PHE A 1 80 ? -4.199 -4.035 -2.996 1.00 95.25 80 PHE A N 1
ATOM 588 C CA . PHE A 1 80 ? -5.372 -3.440 -2.355 1.00 95.25 80 PHE A CA 1
ATOM 589 C C . PHE A 1 80 ? -6.171 -2.620 -3.366 1.00 95.25 80 PHE A C 1
ATOM 591 O O . PHE A 1 80 ? -5.663 -2.234 -4.413 1.00 95.25 80 PHE A O 1
ATOM 598 N N . THR A 1 81 ? -7.419 -2.295 -3.041 1.00 94.12 81 THR A N 1
ATOM 599 C CA . THR A 1 81 ? -8.234 -1.384 -3.855 1.00 94.12 81 THR A CA 1
ATOM 600 C C . THR A 1 81 ? -8.490 -0.097 -3.085 1.00 94.12 81 THR A C 1
ATOM 602 O O . THR A 1 81 ? -8.929 -0.134 -1.938 1.00 94.12 81 THR A O 1
ATOM 605 N N . VAL A 1 82 ? -8.248 1.055 -3.714 1.00 87.31 82 VAL A N 1
ATOM 606 C CA . VAL A 1 82 ? -8.640 2.360 -3.163 1.00 87.31 82 VAL A CA 1
ATOM 607 C C . VAL A 1 82 ? -9.980 2.748 -3.767 1.00 87.31 82 VAL A C 1
ATOM 609 O O . VAL A 1 82 ? -10.077 2.972 -4.971 1.00 87.31 82 VAL A O 1
ATOM 612 N N . ARG A 1 83 ? -11.014 2.862 -2.930 1.00 84.50 83 ARG A N 1
ATOM 613 C CA . ARG A 1 83 ? -12.277 3.482 -3.335 1.00 84.50 83 ARG A CA 1
ATOM 614 C C . ARG A 1 83 ? -12.103 4.996 -3.240 1.00 84.50 83 ARG A C 1
ATOM 616 O O . ARG A 1 83 ? -11.925 5.530 -2.148 1.00 84.50 83 ARG A O 1
ATOM 623 N N . GLY A 1 84 ? -12.091 5.679 -4.384 1.00 72.12 84 GLY A N 1
ATOM 624 C CA . GLY A 1 84 ? -12.209 7.134 -4.405 1.00 72.12 84 GLY A CA 1
ATOM 625 C C . GLY A 1 84 ? -13.570 7.500 -3.828 1.00 72.12 84 GLY A C 1
ATOM 626 O O . GLY A 1 84 ? -14.583 7.008 -4.320 1.00 72.12 84 GLY A O 1
ATOM 627 N N . GLY A 1 85 ? -13.596 8.296 -2.760 1.00 58.00 85 GLY A N 1
ATOM 628 C CA . GLY A 1 85 ? -14.844 8.861 -2.268 1.00 58.00 85 GLY A CA 1
ATOM 629 C C . GLY A 1 85 ? -15.425 9.745 -3.363 1.00 58.00 85 GLY A C 1
ATOM 630 O O . GLY A 1 85 ? -14.917 10.836 -3.592 1.00 58.00 85 GLY A O 1
ATOM 631 N N . ALA A 1 86 ? -16.437 9.252 -4.072 1.00 38.00 86 ALA A N 1
ATOM 632 C CA . ALA A 1 86 ? -17.368 10.118 -4.768 1.00 38.00 86 ALA A CA 1
ATOM 633 C C . ALA A 1 86 ? -18.283 10.703 -3.689 1.00 38.00 86 ALA A C 1
ATOM 635 O O . ALA A 1 86 ? -19.205 10.026 -3.235 1.00 38.00 86 ALA A O 1
ATOM 636 N N . GLN A 1 87 ? -17.939 11.904 -3.229 1.00 36.81 87 GLN A N 1
ATOM 637 C CA . GLN A 1 87 ? -18.833 12.867 -2.591 1.00 36.81 87 GLN A CA 1
ATOM 638 C C . GLN A 1 87 ? -18.430 14.247 -3.096 1.00 36.81 87 GLN A C 1
ATOM 640 O O . GLN A 1 87 ? -17.216 14.548 -3.021 1.00 36.81 87 GLN A O 1
#

Nearest PDB structures (foldseek):
  1zg3-assembly1_A  TM=8.857E-01  e=8.713E-04  Medicago truncatula
  4e70-assembly1_A  TM=8.426E-01  e=1.043E-03  Linum nodiflorum
  4ems-assembly1_B  TM=8.424E-01  e=1.325E-03  Linum nodiflorum
  4evi-assembly1_A  TM=8.427E-01  e=1.176E-03  Linum nodiflorum
  2qyo-assembly1_B  TM=8.948E-01  e=3.254E-03  unclassified